Protein AF-B1HMG1-F1 (afdb_monomer_lite)

Structure (mmCIF, N/CA/C/O backbone):
data_AF-B1HMG1-F1
#
_entry.id   AF-B1HMG1-F1
#
loop_
_atom_site.group_PDB
_atom_site.id
_atom_site.type_symbol
_atom_site.label_atom_id
_atom_site.label_alt_id
_atom_site.label_comp_id
_atom_site.label_asym_id
_atom_site.label_entity_id
_atom_site.label_seq_id
_atom_site.pdbx_PDB_ins_code
_atom_site.Cartn_x
_atom_site.Cartn_y
_atom_site.Cartn_z
_atom_site.occupancy
_atom_site.B_iso_or_equiv
_atom_site.auth_seq_id
_atom_site.auth_comp_id
_atom_site.auth_asym_id
_atom_site.auth_atom_id
_atom_site.pdbx_PDB_model_num
ATOM 1 N N . MET A 1 1 ? -32.920 5.943 25.484 1.00 38.50 1 MET A N 1
ATOM 2 C CA . MET A 1 1 ? -31.449 5.979 25.331 1.00 38.50 1 MET A CA 1
ATOM 3 C C . MET A 1 1 ? -31.013 4.632 24.759 1.00 38.50 1 MET A C 1
ATOM 5 O O . MET A 1 1 ? -31.066 3.626 25.457 1.00 38.50 1 MET A O 1
ATOM 9 N N . LYS A 1 2 ? -30.781 4.572 23.443 1.00 33.75 2 LYS A N 1
ATOM 10 C CA . LYS A 1 2 ? -30.589 3.322 22.693 1.00 33.75 2 LYS A CA 1
ATOM 11 C C . LYS A 1 2 ? -29.162 2.822 22.948 1.00 33.75 2 LYS A C 1
ATOM 13 O O . LYS A 1 2 ? -28.207 3.490 22.571 1.00 33.75 2 LYS A O 1
ATOM 18 N N . LYS A 1 3 ? -29.021 1.690 23.644 1.00 41.06 3 LYS A N 1
ATOM 19 C CA . LYS A 1 3 ? -27.746 0.975 23.776 1.00 41.06 3 LYS A CA 1
ATOM 20 C C . LYS A 1 3 ? -27.398 0.387 22.409 1.00 41.06 3 LYS A C 1
ATOM 22 O O . LYS A 1 3 ? -27.947 -0.648 22.036 1.00 41.06 3 LYS A O 1
ATOM 27 N N . GLU A 1 4 ? -26.508 1.032 21.663 1.00 44.78 4 GLU A N 1
ATOM 28 C CA . GLU A 1 4 ? -25.883 0.397 20.503 1.00 44.78 4 GLU A CA 1
ATOM 29 C C . GLU A 1 4 ? -24.803 -0.569 20.988 1.00 44.78 4 GLU A C 1
ATOM 31 O O . GLU A 1 4 ? -23.643 -0.246 21.235 1.00 44.78 4 GLU A O 1
ATOM 36 N N . SER A 1 5 ? -25.279 -1.790 21.199 1.00 41.53 5 SER A N 1
ATOM 37 C CA . SER A 1 5 ? -24.500 -3.010 21.280 1.00 41.53 5 SER A CA 1
ATOM 38 C C . SER A 1 5 ? -23.602 -3.170 20.041 1.00 41.53 5 SER A C 1
ATOM 40 O O . SER A 1 5 ? -24.079 -3.103 18.913 1.00 41.53 5 SER A O 1
ATOM 42 N N . GLY A 1 6 ? -22.320 -3.488 20.248 1.00 43.28 6 GLY A N 1
ATOM 43 C CA . GLY A 1 6 ? -21.742 -4.618 19.507 1.00 43.28 6 GLY A CA 1
ATOM 44 C C . GLY A 1 6 ? -20.967 -4.393 18.200 1.00 43.28 6 GLY A C 1
ATOM 45 O O . GLY A 1 6 ? -20.934 -5.301 17.380 1.00 43.28 6 GLY A O 1
ATOM 46 N N . GLY A 1 7 ? -20.249 -3.286 17.997 1.00 39.34 7 GLY A N 1
ATOM 47 C CA . GLY A 1 7 ? -19.403 -3.092 16.798 1.00 39.34 7 GLY A CA 1
ATOM 48 C C . GLY A 1 7 ? -17.933 -3.550 16.895 1.00 39.34 7 GLY A C 1
ATOM 49 O O . GLY A 1 7 ? -17.086 -3.017 16.187 1.00 39.34 7 GLY A O 1
ATOM 50 N N . LYS A 1 8 ? -17.552 -4.461 17.802 1.00 46.66 8 LYS A N 1
ATOM 51 C CA . LYS A 1 8 ? -16.127 -4.679 18.167 1.00 46.66 8 LYS A CA 1
ATOM 52 C C . LYS A 1 8 ? -15.331 -5.611 17.223 1.00 46.66 8 LYS A C 1
ATOM 54 O O . LYS A 1 8 ? -14.150 -5.842 17.475 1.00 46.66 8 LYS A O 1
ATOM 59 N N . MET A 1 9 ? -15.923 -6.125 16.134 1.00 45.38 9 MET A N 1
ATOM 60 C CA . MET A 1 9 ? -15.315 -7.180 15.289 1.00 45.38 9 MET A CA 1
ATOM 61 C C . MET A 1 9 ? -15.168 -6.851 13.785 1.00 45.38 9 MET A C 1
ATOM 63 O O . MET A 1 9 ? -14.703 -7.696 13.019 1.00 45.38 9 MET A O 1
ATOM 67 N N . ASN A 1 10 ? -15.476 -5.622 13.350 1.00 53.50 10 ASN A N 1
ATOM 68 C CA . ASN A 1 10 ? -15.561 -5.300 11.913 1.00 53.50 10 ASN A CA 1
ATOM 69 C C . ASN A 1 10 ? -14.321 -4.542 11.399 1.00 53.50 10 ASN A C 1
ATOM 71 O O . ASN A 1 10 ? -13.837 -4.811 10.301 1.00 53.50 10 ASN A O 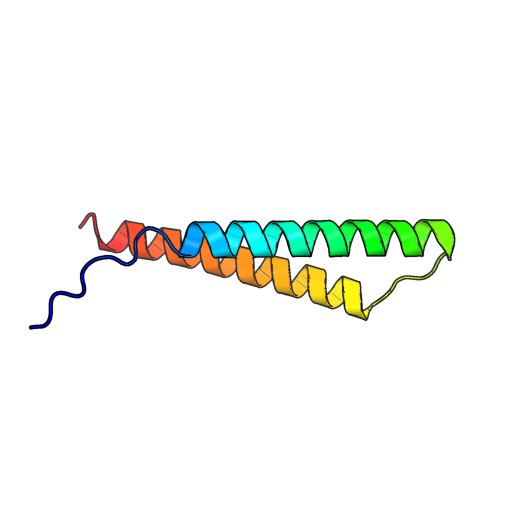1
ATOM 75 N N . ASN A 1 11 ? -13.727 -3.678 12.231 1.00 60.75 11 ASN A N 1
ATOM 76 C CA . ASN A 1 11 ? -12.579 -2.846 11.838 1.00 60.75 11 ASN A CA 1
ATOM 77 C C . ASN A 1 11 ? -11.310 -3.670 11.563 1.00 60.75 11 ASN A C 1
ATOM 79 O O . ASN A 1 11 ? -10.529 -3.326 10.681 1.00 60.75 11 ASN A O 1
ATOM 83 N N . LYS A 1 12 ? -11.116 -4.796 12.269 1.00 67.94 12 LYS A N 1
ATOM 84 C CA . LYS A 1 12 ? -9.969 -5.693 12.033 1.00 67.94 12 LYS A CA 1
ATOM 85 C C . LYS A 1 12 ? -9.980 -6.287 10.623 1.00 67.94 12 LYS A C 1
ATOM 87 O O . LYS A 1 12 ? -8.931 -6.359 10.000 1.00 67.94 12 LYS A O 1
ATOM 92 N N . LYS A 1 13 ? -11.152 -6.685 10.115 1.00 77.31 13 LYS A N 1
ATOM 93 C CA . LYS A 1 13 ? -11.283 -7.264 8.769 1.00 77.31 13 LYS A CA 1
ATOM 94 C C . LYS A 1 13 ? -11.005 -6.223 7.684 1.00 77.31 13 LYS A C 1
ATOM 96 O O . LYS A 1 13 ? -10.298 -6.529 6.734 1.00 77.31 13 LYS A O 1
ATOM 101 N N . GLY A 1 14 ? -11.494 -4.993 7.867 1.00 77.75 14 GLY A N 1
ATOM 102 C CA . GLY A 1 14 ? -11.231 -3.884 6.943 1.00 77.75 14 GLY A CA 1
ATOM 103 C C . GLY A 1 14 ? -9.744 -3.540 6.832 1.00 77.75 14 GLY A C 1
ATOM 104 O O . GLY A 1 14 ? -9.235 -3.409 5.724 1.00 77.75 14 GLY A O 1
ATOM 105 N N . ILE A 1 15 ? -9.030 -3.489 7.963 1.00 82.12 15 ILE A N 1
ATOM 106 C CA . ILE A 1 15 ? -7.576 -3.258 7.974 1.00 82.12 15 ILE A CA 1
ATOM 107 C C . ILE A 1 15 ? -6.840 -4.392 7.247 1.00 82.12 15 ILE A C 1
ATOM 109 O O . ILE A 1 15 ? -5.981 -4.114 6.421 1.00 82.12 15 ILE A O 1
ATOM 113 N N . ILE A 1 16 ? -7.212 -5.656 7.489 1.00 86.94 16 ILE A N 1
ATOM 114 C CA . ILE A 1 16 ? -6.600 -6.811 6.807 1.00 86.94 16 ILE A CA 1
ATOM 115 C C . ILE A 1 16 ? -6.797 -6.725 5.286 1.00 86.94 16 ILE A C 1
ATOM 117 O O . ILE A 1 16 ? -5.843 -6.914 4.537 1.00 86.94 16 ILE A O 1
ATOM 121 N N . ILE A 1 17 ? -8.010 -6.406 4.823 1.00 88.44 17 ILE A N 1
ATOM 122 C CA . ILE A 1 17 ? -8.304 -6.271 3.388 1.00 88.44 17 ILE A CA 1
ATOM 123 C C . ILE A 1 17 ? -7.498 -5.117 2.776 1.00 88.44 17 ILE A C 1
ATOM 125 O O . ILE A 1 17 ? -6.871 -5.305 1.736 1.00 88.44 17 ILE A O 1
ATOM 129 N N . ALA A 1 18 ? -7.452 -3.954 3.435 1.00 86.75 18 ALA A N 1
ATOM 130 C CA . ALA A 1 18 ? -6.654 -2.815 2.978 1.00 86.75 18 ALA A CA 1
ATOM 131 C C . ALA A 1 18 ? -5.157 -3.160 2.897 1.00 86.75 18 ALA A C 1
ATOM 133 O O . ALA A 1 18 ? -4.496 -2.806 1.923 1.00 86.75 18 ALA A O 1
ATOM 134 N N . SER A 1 19 ? -4.629 -3.909 3.872 1.00 88.31 19 SER A N 1
ATOM 135 C CA . SER A 1 19 ? -3.243 -4.386 3.856 1.00 88.31 19 SER A CA 1
ATOM 136 C C . SER A 1 19 ? -2.958 -5.358 2.707 1.00 88.31 19 SER A C 1
ATOM 138 O O . SER A 1 19 ? -1.897 -5.264 2.096 1.00 88.31 19 SER A O 1
ATOM 140 N N . ILE A 1 20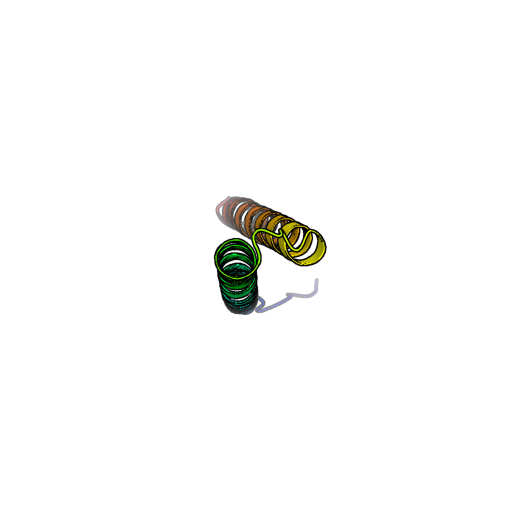 ? -3.890 -6.258 2.373 1.00 93.44 20 ILE A N 1
ATOM 141 C CA . ILE A 1 20 ? -3.746 -7.164 1.221 1.00 93.44 20 ILE A CA 1
ATOM 142 C C . ILE A 1 20 ? -3.723 -6.361 -0.085 1.00 93.44 20 ILE A C 1
ATOM 144 O O . ILE A 1 20 ? -2.840 -6.572 -0.913 1.00 93.44 20 ILE A O 1
ATOM 148 N N . ILE A 1 21 ? -4.649 -5.410 -0.257 1.00 92.12 21 ILE A N 1
ATOM 149 C CA . ILE A 1 21 ? -4.698 -4.553 -1.453 1.00 92.12 21 ILE A CA 1
ATOM 150 C C . ILE A 1 21 ? -3.409 -3.734 -1.585 1.00 92.12 21 ILE A C 1
ATOM 152 O O . ILE A 1 21 ? -2.842 -3.653 -2.675 1.00 92.12 21 ILE A O 1
ATOM 156 N N . LEU A 1 22 ? -2.914 -3.173 -0.478 1.00 92.81 22 LEU A N 1
ATOM 157 C CA . LEU A 1 22 ? -1.655 -2.435 -0.451 1.00 92.81 22 LEU A CA 1
ATOM 158 C C . LEU A 1 22 ? -0.478 -3.310 -0.900 1.00 92.81 22 LEU A C 1
ATOM 160 O O . LEU A 1 22 ? 0.317 -2.873 -1.729 1.00 92.81 22 LEU A O 1
ATOM 164 N N . LEU A 1 23 ? -0.392 -4.550 -0.404 1.00 94.56 23 LEU A N 1
ATOM 165 C CA . LEU A 1 23 ? 0.656 -5.494 -0.797 1.00 94.56 23 LEU A CA 1
ATOM 166 C C . LEU A 1 23 ? 0.642 -5.747 -2.311 1.00 94.56 23 LEU A C 1
ATOM 168 O O . LEU A 1 23 ? 1.690 -5.676 -2.949 1.00 94.56 23 LEU A O 1
ATOM 172 N N . TYR A 1 24 ? -0.539 -5.977 -2.894 1.00 94.00 24 TYR A N 1
ATOM 173 C CA . TYR A 1 24 ? -0.679 -6.154 -4.342 1.00 94.00 24 TYR A CA 1
ATOM 174 C C . TYR A 1 24 ? -0.245 -4.915 -5.127 1.00 94.00 24 TYR A C 1
ATOM 176 O O . TYR A 1 24 ? 0.466 -5.053 -6.118 1.00 94.00 24 TYR A O 1
ATOM 184 N N . CYS A 1 25 ? -0.612 -3.713 -4.672 1.00 92.81 25 CYS A N 1
ATOM 185 C CA . CYS A 1 25 ? -0.201 -2.475 -5.337 1.00 92.81 25 CYS A CA 1
ATOM 186 C C . CYS A 1 25 ? 1.324 -2.304 -5.319 1.00 92.81 25 CYS A C 1
ATOM 188 O O . CYS A 1 25 ? 1.913 -1.918 -6.324 1.00 92.81 25 CYS A O 1
ATOM 190 N N . VAL A 1 26 ? 1.975 -2.619 -4.194 1.00 92.19 26 VAL A N 1
ATOM 191 C CA . VAL A 1 26 ? 3.439 -2.534 -4.072 1.00 92.19 26 VAL A CA 1
ATOM 192 C C . VAL A 1 26 ? 4.125 -3.556 -4.979 1.00 92.19 26 VAL A C 1
ATOM 194 O O . VAL A 1 26 ? 5.071 -3.202 -5.683 1.00 92.19 26 VAL A O 1
ATOM 197 N N . ILE A 1 27 ? 3.639 -4.801 -5.000 1.00 94.50 27 ILE A N 1
ATOM 198 C CA . ILE A 1 27 ? 4.179 -5.849 -5.877 1.00 94.50 27 ILE A CA 1
ATOM 199 C C . ILE A 1 27 ? 4.034 -5.446 -7.344 1.00 94.50 27 ILE A C 1
ATOM 201 O O . ILE A 1 27 ? 4.998 -5.578 -8.093 1.00 94.50 27 ILE A O 1
ATOM 205 N N . ASP A 1 28 ? 2.874 -4.926 -7.749 1.00 92.12 28 ASP A N 1
ATOM 206 C CA . ASP A 1 28 ? 2.641 -4.510 -9.132 1.00 92.12 28 ASP A CA 1
ATOM 207 C C . ASP A 1 28 ? 3.562 -3.357 -9.544 1.00 92.12 28 ASP A C 1
ATOM 209 O O . ASP A 1 28 ? 4.182 -3.434 -10.603 1.00 92.12 28 ASP A O 1
ATOM 213 N N . VAL A 1 29 ? 3.742 -2.346 -8.684 1.00 90.81 29 VAL A N 1
ATOM 214 C CA . VAL A 1 29 ? 4.671 -1.233 -8.943 1.00 90.81 29 VAL A CA 1
ATOM 215 C C . VAL A 1 29 ? 6.102 -1.739 -9.112 1.00 90.81 29 VAL A C 1
ATOM 217 O O . VAL A 1 29 ? 6.780 -1.338 -10.056 1.00 90.81 29 VAL A O 1
ATOM 220 N N . ILE A 1 30 ? 6.566 -2.637 -8.236 1.00 93.50 30 ILE A N 1
ATOM 221 C CA . ILE A 1 30 ? 7.907 -3.230 -8.352 1.00 93.50 30 ILE A CA 1
ATOM 222 C C . ILE A 1 30 ? 8.007 -4.057 -9.637 1.00 93.50 30 ILE A C 1
ATOM 224 O O . ILE A 1 30 ? 8.991 -3.947 -10.365 1.00 93.50 30 ILE A O 1
ATOM 228 N N . TYR A 1 31 ? 6.989 -4.859 -9.944 1.00 93.19 31 TYR A N 1
ATOM 229 C CA . TYR A 1 31 ? 6.972 -5.726 -11.115 1.00 93.19 31 TYR A CA 1
ATOM 230 C C . TYR A 1 31 ? 6.987 -4.928 -12.423 1.00 93.19 31 TYR A C 1
ATOM 232 O O . TYR A 1 31 ? 7.828 -5.185 -13.282 1.00 93.19 31 TYR A O 1
ATOM 240 N N . THR A 1 32 ? 6.117 -3.925 -12.572 1.00 92.06 32 THR A N 1
ATOM 241 C CA . THR A 1 32 ? 6.102 -3.057 -13.762 1.00 92.06 32 THR A CA 1
ATOM 242 C C . THR A 1 32 ? 7.380 -2.241 -13.883 1.00 92.06 32 THR A C 1
ATOM 244 O O . THR A 1 32 ? 7.897 -2.091 -14.994 1.00 92.06 32 THR A O 1
ATOM 247 N N . PHE A 1 33 ? 7.941 -1.783 -12.763 1.00 91.19 33 PHE A N 1
ATOM 248 C CA . PHE A 1 33 ? 9.218 -1.082 -12.768 1.00 91.19 33 PHE A CA 1
ATOM 249 C C . PHE A 1 33 ? 10.366 -1.982 -13.239 1.00 91.19 33 PHE A C 1
ATOM 251 O O . PHE A 1 33 ? 11.118 -1.585 -14.124 1.00 91.19 33 PHE A O 1
ATOM 258 N N . VAL A 1 34 ? 10.471 -3.209 -12.720 1.00 93.31 34 VAL A N 1
ATOM 259 C CA . VAL A 1 34 ? 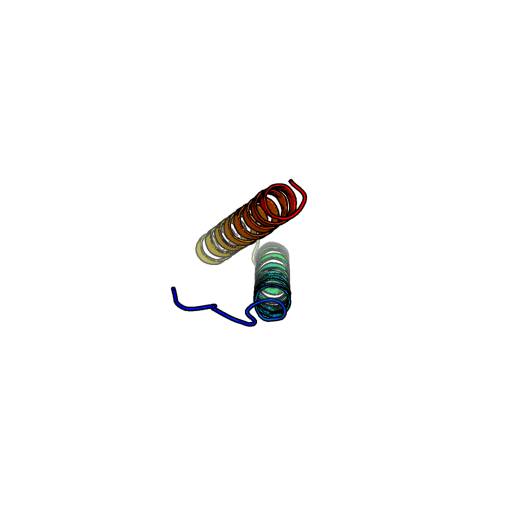11.520 -4.164 -13.120 1.00 93.31 34 VAL A CA 1
ATOM 260 C C . VAL A 1 34 ? 11.340 -4.626 -14.566 1.00 93.31 34 VAL A C 1
ATOM 262 O O . VAL A 1 34 ? 12.314 -4.689 -15.311 1.00 93.31 34 VAL A O 1
ATOM 265 N N . LEU A 1 35 ? 10.110 -4.943 -14.978 1.00 92.62 35 LEU A N 1
ATOM 266 C CA . LEU A 1 35 ? 9.843 -5.520 -16.296 1.00 92.62 35 LEU A CA 1
ATOM 267 C C . LEU A 1 35 ? 9.897 -4.474 -17.416 1.00 92.62 35 LEU A C 1
ATOM 269 O O . LEU A 1 35 ? 10.365 -4.757 -18.514 1.00 92.62 35 LEU A O 1
ATOM 273 N N . SER A 1 36 ? 9.375 -3.274 -17.153 1.00 89.75 36 SER A N 1
ATOM 274 C CA . SER A 1 36 ? 9.116 -2.265 -18.189 1.00 89.75 36 SER A CA 1
ATOM 275 C C . SER A 1 36 ? 9.927 -0.982 -18.009 1.00 89.75 36 SER A C 1
ATOM 277 O O . SER A 1 36 ? 9.859 -0.107 -18.872 1.00 89.75 36 SER A O 1
ATOM 279 N N . GLY A 1 37 ? 10.622 -0.810 -16.877 1.00 88.69 37 GLY A N 1
ATOM 280 C CA . GLY A 1 37 ? 11.267 0.455 -16.499 1.00 88.69 37 GLY A CA 1
ATOM 281 C C . GLY A 1 37 ? 10.280 1.606 -16.271 1.00 88.69 37 GLY A C 1
ATOM 282 O O . GLY A 1 37 ? 10.681 2.766 -16.208 1.00 88.69 37 GLY A O 1
ATOM 283 N N . LYS A 1 38 ? 8.977 1.310 -16.199 1.00 88.31 38 LYS A N 1
ATOM 284 C CA . LYS A 1 38 ? 7.896 2.298 -16.124 1.00 88.31 38 LYS A CA 1
ATOM 285 C C . LYS A 1 38 ? 7.151 2.148 -14.812 1.00 88.31 38 LYS A C 1
ATOM 287 O O . LYS A 1 38 ? 6.902 1.041 -14.351 1.00 88.31 38 LYS A O 1
ATOM 292 N N . ILE A 1 39 ? 6.761 3.282 -14.245 1.00 88.25 39 ILE A N 1
ATOM 293 C CA . ILE A 1 39 ? 5.962 3.340 -13.025 1.00 88.25 39 ILE A CA 1
ATOM 294 C C . ILE A 1 39 ? 4.500 3.519 -13.418 1.00 88.25 39 ILE A C 1
ATOM 296 O O . ILE A 1 39 ? 4.156 4.454 -14.146 1.00 88.25 39 ILE A O 1
ATOM 300 N N . ASN A 1 40 ? 3.629 2.651 -12.905 1.00 88.44 40 ASN A N 1
ATOM 301 C CA . ASN A 1 40 ? 2.192 2.849 -13.015 1.00 88.44 40 ASN A CA 1
ATOM 302 C C . ASN A 1 40 ? 1.708 3.818 -11.925 1.00 88.44 40 ASN A C 1
ATOM 304 O O . ASN A 1 40 ? 1.402 3.426 -10.798 1.00 88.44 40 ASN A O 1
ATOM 308 N N . TRP A 1 41 ? 1.654 5.106 -12.267 1.00 87.38 41 TRP A N 1
ATOM 309 C CA . TRP A 1 41 ? 1.288 6.186 -11.345 1.00 87.38 41 TRP A CA 1
ATOM 310 C C . TRP A 1 41 ? -0.086 6.000 -10.692 1.00 87.38 41 TRP A C 1
ATOM 312 O O . TRP A 1 41 ? -0.259 6.377 -9.537 1.00 87.38 41 TRP A O 1
ATOM 322 N N . SER A 1 42 ? -1.046 5.381 -11.385 1.00 91.81 42 SER A N 1
ATOM 323 C CA . SER A 1 42 ? -2.374 5.099 -10.827 1.00 91.81 42 SER A CA 1
ATOM 324 C C . SER A 1 42 ? -2.316 4.079 -9.687 1.00 91.81 42 SER A C 1
ATOM 326 O O . SER A 1 42 ? -2.999 4.245 -8.677 1.00 91.81 42 SER A O 1
ATOM 328 N N . ILE A 1 43 ? -1.471 3.054 -9.813 1.00 90.19 43 ILE A N 1
ATOM 329 C CA . ILE A 1 43 ? -1.287 2.033 -8.770 1.00 90.19 43 ILE A CA 1
ATOM 330 C C . ILE A 1 43 ? -0.447 2.586 -7.621 1.00 90.19 43 ILE A C 1
ATOM 332 O O . ILE A 1 43 ? -0.755 2.334 -6.455 1.00 90.19 43 ILE A O 1
ATOM 336 N N . LEU A 1 44 ? 0.551 3.418 -7.929 1.00 89.44 44 LEU A N 1
ATOM 337 C CA . LEU A 1 44 ? 1.305 4.143 -6.909 1.00 89.44 44 LEU A CA 1
ATOM 338 C C . LEU A 1 44 ? 0.386 5.057 -6.081 1.00 89.44 44 LEU A C 1
ATOM 340 O O . LEU A 1 44 ? 0.454 5.051 -4.853 1.00 89.44 44 LEU A O 1
ATOM 344 N N . PHE A 1 45 ? -0.520 5.789 -6.735 1.00 92.19 45 PHE A N 1
ATOM 345 C CA . PHE A 1 45 ? -1.516 6.622 -6.061 1.00 92.19 45 PHE A CA 1
ATOM 346 C C . PHE A 1 45 ? -2.446 5.789 -5.168 1.00 92.19 45 PHE A C 1
ATOM 348 O O . PHE A 1 45 ? -2.666 6.140 -4.009 1.00 92.19 45 PHE A O 1
ATOM 355 N N . LEU A 1 46 ? -2.928 4.643 -5.662 1.00 91.12 46 LEU A N 1
ATOM 356 C CA . LEU A 1 46 ? -3.765 3.732 -4.880 1.00 91.12 46 LEU A CA 1
ATOM 357 C C . LEU A 1 46 ? -3.041 3.200 -3.633 1.00 91.12 46 LEU A C 1
ATOM 359 O O . LEU A 1 46 ? -3.642 3.154 -2.557 1.00 91.12 46 LEU A O 1
ATOM 363 N N . ALA A 1 47 ? -1.757 2.850 -3.746 1.00 90.81 47 ALA A N 1
ATOM 364 C CA . ALA A 1 47 ? -0.946 2.418 -2.608 1.00 90.81 47 ALA A CA 1
ATOM 365 C C . ALA A 1 47 ? -0.861 3.511 -1.530 1.00 90.81 47 ALA A C 1
ATOM 367 O O . ALA A 1 47 ? -1.106 3.242 -0.353 1.00 90.81 47 ALA A O 1
ATOM 368 N N . VAL A 1 48 ? -0.597 4.760 -1.930 1.00 92.31 48 VAL A N 1
ATOM 369 C CA . VAL A 1 48 ? -0.550 5.906 -1.005 1.00 92.31 48 VAL A CA 1
ATOM 370 C C . VAL A 1 48 ? -1.905 6.124 -0.324 1.00 92.31 48 VAL A C 1
ATOM 372 O O . VAL A 1 48 ? -1.960 6.296 0.895 1.00 92.31 48 VAL A O 1
ATOM 375 N N . CYS A 1 49 ? -3.011 6.046 -1.071 1.00 91.62 49 CYS A N 1
ATOM 376 C CA . CYS A 1 49 ? -4.353 6.155 -0.496 1.00 91.62 49 CYS A CA 1
ATOM 377 C C . CYS A 1 49 ? -4.635 5.057 0.539 1.00 91.62 49 CYS A C 1
ATOM 379 O O . CYS A 1 49 ? -5.169 5.346 1.611 1.00 91.62 49 CYS A O 1
ATOM 381 N N . MET A 1 50 ? -4.258 3.808 0.252 1.00 90.38 50 MET A N 1
ATOM 382 C CA . MET A 1 50 ? -4.460 2.690 1.179 1.00 90.38 50 MET A CA 1
ATOM 383 C C . MET A 1 50 ? -3.641 2.848 2.466 1.00 90.38 50 MET A C 1
ATOM 385 O O . MET A 1 50 ? -4.158 2.547 3.541 1.00 90.38 50 MET A O 1
ATOM 389 N N . ILE A 1 51 ? -2.417 3.384 2.391 1.00 91.25 51 ILE A N 1
ATOM 390 C CA . ILE A 1 51 ? -1.610 3.716 3.579 1.00 91.25 51 ILE A CA 1
ATOM 391 C C . ILE A 1 51 ? -2.336 4.754 4.445 1.00 91.25 51 ILE A C 1
ATOM 393 O O . ILE A 1 51 ? -2.525 4.519 5.638 1.00 91.25 51 ILE A O 1
ATOM 397 N N . GLY A 1 52 ? -2.821 5.848 3.847 1.00 87.88 52 GLY A N 1
ATOM 398 C CA . GLY A 1 52 ? -3.548 6.890 4.580 1.00 87.88 52 GLY A CA 1
ATOM 399 C C . GLY A 1 52 ? -4.816 6.365 5.264 1.00 87.88 52 GLY A C 1
ATOM 400 O O . GLY A 1 52 ? -5.078 6.679 6.425 1.00 87.88 52 GLY A O 1
ATOM 401 N N . LEU A 1 53 ? -5.580 5.500 4.590 1.00 86.75 53 LEU A N 1
ATOM 402 C CA . LEU A 1 53 ? -6.761 4.861 5.182 1.00 86.75 53 LEU A CA 1
ATOM 403 C C . LEU A 1 53 ? -6.403 3.960 6.373 1.00 86.75 53 LEU A C 1
ATOM 405 O O . LEU A 1 53 ? -7.118 3.959 7.379 1.00 86.75 53 LEU A O 1
ATOM 409 N N . ILE A 1 54 ? -5.298 3.216 6.283 1.00 86.38 54 ILE A N 1
ATOM 410 C CA . ILE A 1 54 ? -4.807 2.371 7.378 1.00 86.38 54 ILE A CA 1
ATOM 411 C C . ILE A 1 54 ? -4.365 3.235 8.566 1.00 86.38 54 ILE A C 1
ATOM 413 O O . ILE A 1 54 ? -4.760 2.948 9.698 1.00 86.38 54 ILE A O 1
ATOM 417 N N . GLU A 1 55 ? -3.608 4.309 8.332 1.00 86.50 55 GLU A N 1
ATOM 418 C CA . GLU A 1 55 ? -3.164 5.227 9.389 1.00 86.50 55 GLU A CA 1
ATOM 419 C C . GLU A 1 55 ? -4.343 5.874 10.118 1.00 86.50 55 GLU A C 1
ATOM 421 O O . GLU A 1 55 ? -4.402 5.842 11.352 1.00 86.50 55 GLU A O 1
ATOM 426 N N . VAL A 1 56 ? -5.3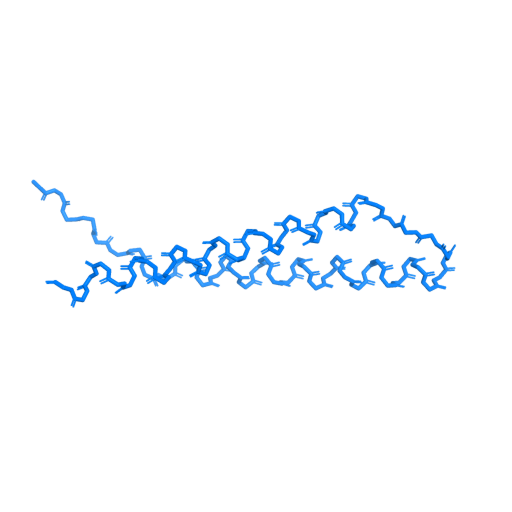26 6.387 9.373 1.00 85.50 56 VAL A N 1
ATOM 427 C CA . VAL A 1 56 ? -6.543 6.978 9.946 1.00 85.50 56 VAL A CA 1
ATOM 428 C C . VAL A 1 56 ? -7.330 5.936 10.743 1.00 85.50 56 VAL A C 1
ATOM 430 O O . VAL A 1 56 ? -7.786 6.230 11.851 1.00 85.50 56 VAL A O 1
ATOM 433 N N . ALA A 1 57 ? -7.453 4.702 10.245 1.00 81.75 57 ALA A N 1
ATOM 434 C CA . ALA A 1 57 ? -8.136 3.625 10.961 1.00 81.75 57 ALA A CA 1
ATOM 435 C C . ALA A 1 57 ? -7.426 3.247 12.275 1.00 81.75 57 ALA A C 1
ATOM 437 O O . ALA A 1 57 ? -8.085 3.032 13.300 1.00 81.75 57 ALA A O 1
ATOM 438 N N . ILE A 1 58 ? -6.090 3.194 12.271 1.00 82.50 58 ILE A N 1
ATOM 439 C CA . ILE A 1 58 ? -5.277 2.928 13.468 1.00 82.50 58 ILE A CA 1
ATOM 440 C C . ILE A 1 58 ? -5.425 4.070 14.474 1.00 82.50 58 ILE A C 1
ATOM 442 O O . ILE A 1 58 ? -5.657 3.818 15.663 1.00 82.50 58 ILE A O 1
ATOM 446 N N . PHE A 1 59 ? -5.329 5.315 14.005 1.00 83.25 59 PHE A N 1
ATOM 447 C CA . PHE A 1 59 ? -5.479 6.500 14.837 1.00 83.25 59 PHE A CA 1
ATOM 448 C C . PHE A 1 59 ? -6.864 6.521 15.486 1.00 83.25 59 PHE A C 1
ATOM 450 O O . PHE A 1 59 ? -6.956 6.498 16.711 1.00 83.25 59 PHE A O 1
ATOM 457 N N . ASN A 1 60 ? -7.945 6.407 14.714 1.00 79.25 60 ASN A N 1
ATOM 458 C CA . ASN A 1 60 ? -9.304 6.377 15.265 1.00 79.25 60 ASN A CA 1
ATOM 459 C C . ASN A 1 60 ? -9.502 5.276 16.313 1.00 79.25 60 ASN A C 1
ATOM 461 O O . ASN A 1 60 ? -10.112 5.515 17.356 1.00 79.25 60 ASN A O 1
ATOM 465 N N . ASN A 1 61 ? -8.953 4.081 16.088 1.00 73.44 61 ASN A N 1
ATOM 466 C CA . ASN A 1 61 ? -9.033 2.999 17.066 1.00 73.44 61 ASN A CA 1
ATOM 467 C C . ASN A 1 61 ? -8.288 3.341 18.373 1.00 73.44 61 ASN A C 1
ATOM 469 O O . ASN A 1 61 ? -8.770 3.028 19.463 1.00 73.44 61 ASN A O 1
ATOM 473 N N . LYS A 1 62 ? -7.143 4.032 18.289 1.00 72.62 62 LYS A N 1
ATOM 474 C CA . LYS A 1 62 ? -6.387 4.509 19.460 1.00 72.62 62 LYS A CA 1
ATOM 475 C C . LYS A 1 62 ? -7.182 5.537 20.276 1.00 72.62 62 LYS A C 1
ATOM 477 O O . LYS A 1 62 ? -7.195 5.442 21.503 1.00 72.62 62 LYS A O 1
ATOM 482 N N . TYR A 1 63 ? -7.870 6.474 19.620 1.00 66.00 63 TYR A N 1
ATOM 483 C CA . TYR A 1 63 ? -8.672 7.509 20.294 1.00 66.00 63 TYR A CA 1
ATOM 484 C C . TYR A 1 63 ? -9.964 6.950 20.895 1.00 66.00 63 TYR A C 1
ATOM 486 O O . TYR A 1 63 ? -10.270 7.232 22.053 1.00 66.00 63 TYR A O 1
ATOM 494 N N . LEU A 1 64 ? -10.675 6.081 20.171 1.00 59.47 64 LEU A N 1
ATOM 495 C CA . LEU A 1 64 ? -11.873 5.413 20.690 1.00 59.47 64 LEU A CA 1
ATOM 496 C C . LEU A 1 64 ? -11.561 4.532 21.904 1.00 59.47 64 LEU A C 1
ATOM 498 O O . LEU A 1 64 ? -12.325 4.513 22.864 1.00 59.47 64 LEU A O 1
ATOM 502 N N . LYS A 1 65 ? -10.415 3.840 21.909 1.00 57.84 65 LYS A N 1
ATOM 503 C CA . LYS A 1 65 ? -10.000 3.008 23.049 1.00 57.84 65 LYS A CA 1
ATOM 504 C C . LYS A 1 65 ? -9.624 3.839 24.283 1.00 57.84 65 LYS A C 1
ATOM 506 O O . LYS A 1 65 ? -9.786 3.357 25.399 1.00 57.84 65 LYS A O 1
ATOM 511 N N . LYS A 1 66 ? -9.158 5.079 24.095 1.00 55.97 66 LYS A N 1
ATOM 512 C CA . LYS A 1 66 ? -8.837 6.012 25.186 1.00 55.97 66 LYS A CA 1
ATOM 513 C C . LYS A 1 66 ? -10.095 6.584 25.858 1.00 55.97 66 LYS A C 1
ATOM 515 O O . LYS A 1 66 ? -10.091 6.743 27.069 1.00 55.97 66 LYS A O 1
ATOM 520 N N . ASN A 1 67 ? -11.173 6.815 25.103 1.00 55.22 67 ASN A N 1
ATOM 521 C CA . ASN A 1 67 ? -12.423 7.403 25.615 1.00 55.22 67 ASN A CA 1
ATOM 522 C C . ASN A 1 67 ? -13.336 6.425 26.385 1.00 55.22 67 ASN A C 1
ATOM 524 O O . ASN A 1 67 ? -14.323 6.854 26.964 1.00 55.22 67 ASN A O 1
ATOM 528 N N . ILE A 1 68 ? -13.046 5.119 26.358 1.00 56.91 68 ILE A N 1
ATOM 529 C CA . ILE A 1 68 ? -13.832 4.077 27.053 1.00 56.91 68 ILE A CA 1
ATOM 530 C C . ILE A 1 68 ? -13.225 3.724 28.427 1.00 56.91 68 ILE A C 1
ATOM 532 O O . ILE A 1 68 ? -13.889 3.116 29.258 1.00 56.91 68 ILE A O 1
ATOM 536 N N . ASN A 1 69 ? -11.963 4.093 28.666 1.00 51.75 69 ASN A N 1
ATOM 537 C CA . ASN A 1 69 ? -11.212 3.768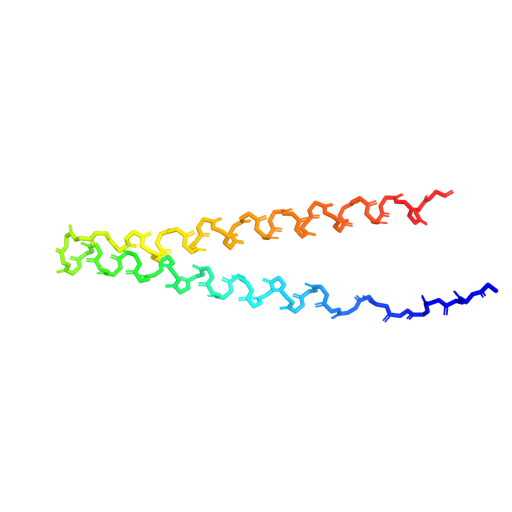 29.884 1.00 51.75 69 ASN A CA 1
ATOM 538 C C . ASN A 1 69 ? -11.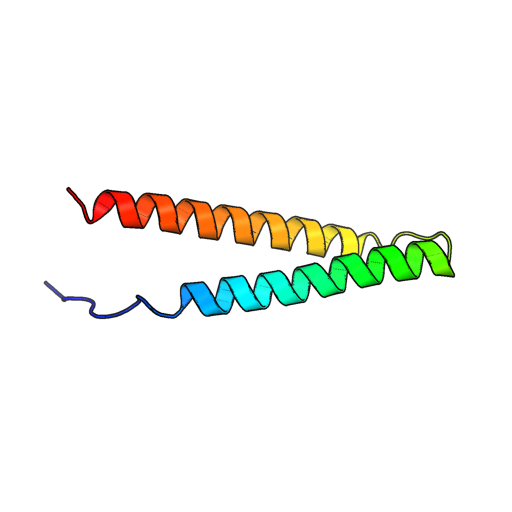170 4.924 30.909 1.00 51.75 69 ASN A C 1
ATOM 540 O O . ASN A 1 69 ? -10.312 4.911 31.791 1.00 51.75 69 ASN A O 1
ATOM 544 N N . HIS A 1 70 ? -12.051 5.915 30.779 1.00 46.47 70 HIS A N 1
ATOM 545 C CA . HIS A 1 70 ? -12.224 7.028 31.716 1.00 46.47 70 HIS A CA 1
ATOM 546 C C . HIS A 1 70 ? -13.683 7.076 32.182 1.00 46.47 70 HIS A C 1
ATOM 548 O O . HIS A 1 70 ? -13.926 7.631 33.276 1.00 46.47 70 HIS A O 1
#

pLDDT: mean 77.52, std 18.47, range [33.75, 94.56]

Foldseek 3Di:
DDPPDDPPPDLVVVLVVLVVLLVVLVVVQVVCCVPPVDGPVVSVVSNVVSVVVNVVSVVVVVVVVVVVVD

Sequence (70 aa):
MKKESGGKMNNKKGIIIASIILLYCVIDVIYTFVLSGKINWSILFLAVCMIGLIEVAIFNNKYLKKNINH

Organism: Lysinibacillus sphaericus (strain C3-41) (NCBI:txid444177)

Radius of gyration: 17.23 Å; chains: 1; bounding box: 43×15×50 Å

Secondary structure (DSSP, 8-state):
-------TTSHHHHHHHHHHHHHHHHHHHHHHHHHHS---HHHHHHHHHHHHHHHHHHHHHHHHHHTT--